Protein AF-A0A4S8IWP3-F1 (afdb_monomer_lite)

Foldseek 3Di:
DQDDDDDDDDDDDDDDDDDDQDDDDVSWFKDKAADPPPPPPPPPPPDDDPDPPPPAHWYWDADPVRDTPDTDIDMDGDDPDDDDDD

Secondary structure (DSSP, 8-state):
--------SSPP--PPPPP----SGGG-EEEE------S--PPPPTTS----------EEEE-TT--EEEEE--EEEE-SSPPPP-

pLDDT: mean 78.17, std 17.97, range [40.28, 95.12]

Sequence (86 aa):
MLGTFSPQKDPYTYELEEETTPAGYFARGSYSARTKVGVAMKPPPSSVSSSTQLLHPSFQFVDDDGKCYLDLSYYFEIRKEWPTPA

Radius of gyration: 18.02 Å; chains: 1; bounding box: 50×25×42 Å

Organism: Musa balbisiana (NCBI:txid52838)

InterPro domains:
  IPR000406 Rho protein GDP-dissociation inhibitor [PF02115] (1-37)
  IPR000406 Rho protein GDP-dissociation inhibitor [PTHR10980] (1-83)
  IPR014756 Immunoglobulin E-set [SSF81296] (1-37)
  IPR024792 Rho GDP-dissociation inhibitor domain superfamily [G3DSA:2.70.50.30] (1-83)

Structure (mmCIF, N/CA/C/O backbone):
data_AF-A0A4S8IWP3-F1
#
_entry.id   AF-A0A4S8IWP3-F1
#
loop_
_atom_site.group_PDB
_atom_site.id
_atom_site.type_symbol
_atom_site.label_atom_id
_atom_site.label_alt_id
_atom_site.label_comp_id
_atom_site.label_asym_id
_atom_site.label_entity_id
_atom_site.label_seq_id
_atom_site.pdbx_PDB_ins_code
_atom_site.Cartn_x
_atom_site.Cartn_y
_atom_site.Cartn_z
_atom_site.occupancy
_atom_site.B_iso_or_equiv
_atom_site.auth_seq_id
_atom_site.auth_comp_id
_atom_site.auth_asym_id
_atom_site.auth_atom_id
_atom_site.pdbx_PDB_model_num
ATOM 1 N N . MET A 1 1 ? -7.432 -8.359 6.571 1.00 78.44 1 MET A N 1
ATOM 2 C CA . MET A 1 1 ? -8.290 -7.567 7.480 1.00 78.44 1 MET A CA 1
ATOM 3 C C . MET A 1 1 ? -7.364 -6.884 8.470 1.00 78.44 1 MET A C 1
ATOM 5 O O . MET A 1 1 ? -6.548 -7.587 9.047 1.00 78.44 1 MET A O 1
ATOM 9 N N . LEU A 1 2 ? -7.425 -5.555 8.609 1.00 85.12 2 LEU A N 1
ATOM 10 C CA . LEU A 1 2 ? -6.498 -4.798 9.472 1.00 85.12 2 LEU A CA 1
ATOM 11 C C . LEU A 1 2 ? -6.840 -4.927 10.970 1.00 85.12 2 LEU A C 1
ATOM 13 O O . LEU A 1 2 ? -5.982 -4.684 11.810 1.00 85.12 2 LEU A O 1
ATOM 17 N N . GLY A 1 3 ? -8.066 -5.351 11.294 1.00 86.69 3 GLY A N 1
ATOM 18 C CA . GLY A 1 3 ? -8.553 -5.524 12.663 1.00 86.69 3 GLY A CA 1
ATOM 19 C C . GLY A 1 3 ? -9.416 -4.355 13.140 1.00 86.69 3 GLY A C 1
ATOM 20 O O . GLY A 1 3 ? -9.789 -3.481 12.359 1.00 86.69 3 GLY A O 1
ATOM 21 N N . THR A 1 4 ? -9.750 -4.363 14.429 1.00 91.06 4 THR A N 1
ATOM 22 C CA . THR A 1 4 ? -10.523 -3.306 15.096 1.00 91.06 4 THR A CA 1
ATOM 23 C C . THR A 1 4 ? -9.576 -2.396 15.873 1.00 91.06 4 THR A C 1
ATOM 25 O O . THR A 1 4 ? -8.754 -2.878 16.650 1.00 91.06 4 THR A O 1
ATOM 28 N N . PHE A 1 5 ? -9.715 -1.083 15.692 1.00 91.12 5 PHE A N 1
ATOM 29 C CA . PHE A 1 5 ? -8.879 -0.069 16.334 1.00 91.12 5 PHE A CA 1
ATOM 30 C C . PHE A 1 5 ? -9.720 0.776 17.294 1.00 91.12 5 PHE A C 1
ATOM 32 O O . PHE A 1 5 ? -10.788 1.263 16.922 1.00 91.12 5 PHE A O 1
ATOM 39 N N . SER A 1 6 ? -9.247 0.959 18.527 1.00 92.50 6 SER A N 1
ATOM 40 C CA . SER A 1 6 ? -9.925 1.791 19.528 1.00 92.50 6 SER A CA 1
ATOM 41 C C . SER A 1 6 ? -9.555 3.271 19.364 1.00 92.50 6 SER A C 1
ATOM 43 O O . SER A 1 6 ? -8.503 3.592 18.822 1.00 92.50 6 SER A O 1
ATOM 45 N N . PRO A 1 7 ? -10.368 4.220 19.851 1.00 94.69 7 PRO A N 1
ATOM 46 C CA . PRO A 1 7 ? -9.973 5.624 19.858 1.00 94.69 7 PRO A CA 1
ATOM 47 C C . PRO A 1 7 ? -8.717 5.848 20.712 1.00 94.69 7 PRO A C 1
ATOM 49 O O . PRO A 1 7 ? -8.670 5.450 21.875 1.00 94.69 7 PRO A O 1
ATOM 52 N N . GLN A 1 8 ? -7.721 6.530 20.154 1.00 94.69 8 GLN A N 1
ATOM 53 C CA . GLN A 1 8 ? -6.516 6.953 20.867 1.00 94.69 8 GLN A CA 1
ATOM 54 C C . GLN A 1 8 ? -6.014 8.298 20.328 1.00 94.69 8 GLN A C 1
ATOM 56 O O . GLN A 1 8 ? -6.423 8.737 19.254 1.00 94.69 8 GLN A O 1
ATOM 61 N N . LYS A 1 9 ? -5.157 8.976 21.102 1.00 94.25 9 LYS A N 1
ATOM 62 C CA . LYS A 1 9 ? -4.604 10.290 20.735 1.00 94.25 9 LYS A CA 1
ATOM 63 C C . LYS A 1 9 ? -3.508 10.184 19.671 1.00 94.25 9 LYS A C 1
ATOM 65 O O . LYS A 1 9 ? -3.437 11.038 18.792 1.00 94.25 9 LYS A O 1
ATOM 70 N N . ASP A 1 10 ? -2.667 9.161 19.770 1.00 95.12 10 ASP A N 1
ATOM 71 C CA . ASP A 1 10 ? -1.546 8.937 18.860 1.00 95.12 10 ASP A CA 1
ATOM 72 C C . ASP A 1 10 ? -1.985 8.093 17.649 1.00 95.12 10 ASP A C 1
ATOM 74 O O . ASP A 1 10 ? -2.873 7.253 17.779 1.00 95.12 10 ASP A O 1
ATOM 78 N N . PRO A 1 11 ? -1.420 8.287 16.449 1.00 93.94 11 PRO A N 1
ATOM 79 C CA . PRO A 1 11 ? -1.810 7.515 15.270 1.00 93.94 11 PRO A CA 1
ATOM 80 C C . PRO A 1 11 ? -1.396 6.039 15.382 1.00 93.94 11 PRO A C 1
ATOM 82 O O . PRO A 1 11 ? -0.349 5.715 15.941 1.00 93.94 11 PRO A O 1
ATOM 85 N N . TYR A 1 12 ? -2.207 5.139 14.818 1.00 91.62 12 TYR A N 1
ATOM 86 C CA . TYR A 1 12 ? -1.822 3.737 14.644 1.00 91.62 12 TYR A CA 1
ATOM 87 C C . TYR A 1 12 ? -0.853 3.581 13.469 1.00 91.62 12 TYR A C 1
ATOM 89 O O . TYR A 1 12 ? -1.074 4.153 12.401 1.00 91.62 12 TYR A O 1
ATOM 97 N N . THR A 1 13 ? 0.165 2.741 13.650 1.00 92.38 13 THR A N 1
ATOM 98 C CA . THR A 1 13 ? 1.052 2.280 12.575 1.00 92.38 13 THR A CA 1
ATOM 99 C C . THR A 1 13 ? 0.700 0.840 12.238 1.00 92.38 13 THR A C 1
ATOM 101 O O . THR A 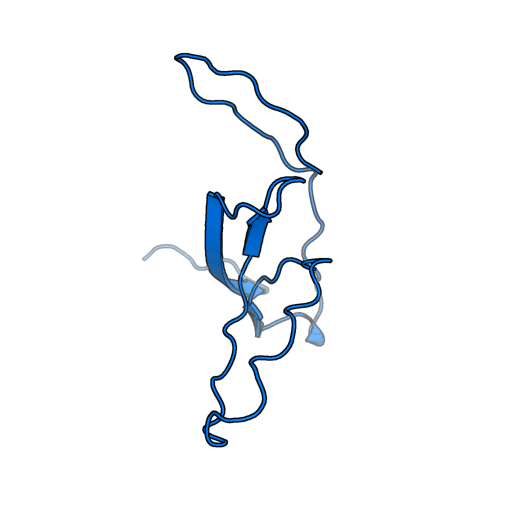1 13 ? 0.640 -0.007 13.128 1.00 92.38 13 THR A O 1
ATOM 104 N N . TYR A 1 14 ? 0.466 0.567 10.957 1.00 87.81 14 TYR A N 1
ATOM 105 C CA . TYR A 1 14 ? 0.237 -0.778 10.446 1.00 87.81 14 TYR A CA 1
ATOM 106 C C . TYR A 1 14 ? 1.333 -1.118 9.442 1.00 87.81 14 TYR A C 1
ATOM 108 O O . TYR A 1 14 ? 1.497 -0.419 8.442 1.00 87.81 14 TYR A O 1
ATOM 116 N N . GLU A 1 15 ? 2.085 -2.175 9.727 1.00 90.06 15 GLU A N 1
ATOM 117 C CA . GLU A 1 15 ? 3.120 -2.689 8.836 1.00 90.06 15 GLU A CA 1
ATOM 118 C C . GLU A 1 15 ? 2.522 -3.806 7.982 1.00 90.06 15 GLU A C 1
ATOM 120 O O . GLU A 1 15 ? 1.937 -4.761 8.496 1.00 90.06 15 GLU A O 1
ATOM 125 N N . LEU A 1 16 ? 2.624 -3.646 6.663 1.00 83.69 16 LEU A N 1
ATOM 126 C CA . LEU A 1 16 ? 2.233 -4.676 5.710 1.00 83.69 16 LEU A CA 1
ATOM 127 C C . LEU A 1 16 ? 3.349 -5.715 5.605 1.00 83.69 16 LEU A C 1
ATOM 129 O O . LEU A 1 16 ? 4.530 -5.375 5.671 1.00 83.69 16 LEU A O 1
ATOM 133 N N . GLU A 1 17 ? 2.963 -6.973 5.407 1.00 87.56 17 GLU A N 1
ATOM 134 C CA . GLU A 1 17 ? 3.910 -8.029 5.055 1.00 87.56 17 GLU A CA 1
ATOM 135 C C . GLU A 1 17 ? 4.621 -7.680 3.740 1.00 87.56 17 GLU A C 1
ATOM 137 O O . GLU A 1 17 ? 4.037 -7.070 2.839 1.00 87.56 17 GLU A O 1
ATOM 142 N N . GLU A 1 18 ? 5.893 -8.062 3.630 1.00 89.62 18 GLU A N 1
ATOM 143 C CA . GLU A 1 18 ? 6.667 -7.838 2.412 1.00 89.62 18 GLU A CA 1
ATOM 144 C C . GLU A 1 18 ? 6.060 -8.630 1.245 1.00 89.62 18 GLU A C 1
ATOM 146 O O . GLU A 1 18 ? 5.944 -9.856 1.294 1.00 89.62 18 GLU A O 1
ATOM 151 N N . GLU A 1 19 ? 5.696 -7.926 0.171 1.00 83.88 19 GLU A N 1
ATOM 152 C CA . GLU A 1 19 ? 5.215 -8.537 -1.066 1.00 83.88 19 GLU A CA 1
ATOM 153 C C . GLU A 1 19 ? 6.321 -8.531 -2.132 1.00 83.88 19 GLU A C 1
ATOM 155 O O . GLU A 1 19 ? 7.021 -7.538 -2.343 1.00 83.88 19 GLU A O 1
ATOM 160 N N . THR A 1 20 ? 6.472 -9.645 -2.854 1.00 87.81 20 THR A N 1
ATOM 161 C CA . THR A 1 20 ? 7.411 -9.729 -3.980 1.00 87.81 20 THR A CA 1
ATOM 162 C C . THR A 1 20 ? 6.824 -9.050 -5.217 1.00 87.81 20 THR A C 1
ATOM 164 O O . THR A 1 20 ? 5.868 -9.546 -5.813 1.00 87.81 20 THR A O 1
ATOM 167 N N . THR A 1 21 ? 7.448 -7.957 -5.668 1.00 88.62 21 THR A N 1
ATOM 168 C CA . THR A 1 21 ? 7.098 -7.333 -6.955 1.00 88.62 21 THR A CA 1
ATOM 169 C C . THR A 1 21 ? 7.425 -8.293 -8.108 1.00 88.62 21 THR A C 1
ATOM 171 O O . THR A 1 21 ? 8.555 -8.790 -8.180 1.00 88.62 21 THR A O 1
ATOM 174 N N . PRO A 1 22 ? 6.484 -8.569 -9.031 1.00 90.19 22 PRO A N 1
ATOM 175 C CA . PRO A 1 22 ? 6.733 -9.500 -10.122 1.00 90.19 22 PRO A CA 1
ATOM 176 C C . PRO A 1 22 ? 7.823 -8.972 -11.062 1.00 90.19 22 PRO A C 1
ATOM 178 O O . PRO A 1 22 ? 7.913 -7.779 -11.345 1.00 90.19 22 PRO A O 1
ATOM 181 N N . ALA A 1 23 ? 8.645 -9.887 -11.575 1.00 88.06 23 ALA A N 1
ATOM 182 C CA . ALA A 1 23 ? 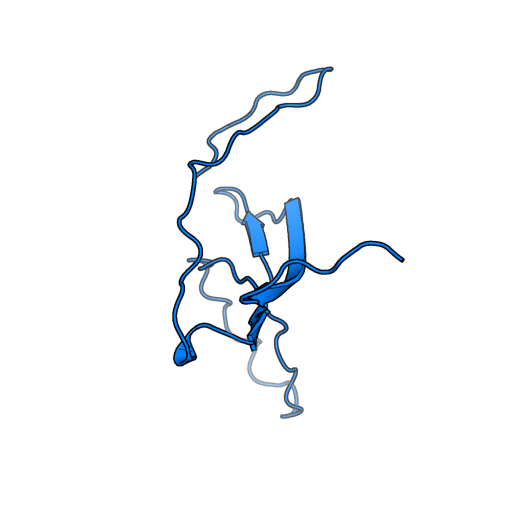9.777 -9.573 -12.436 1.00 88.06 23 ALA A CA 1
ATOM 183 C C . ALA A 1 23 ? 9.742 -10.384 -13.738 1.00 88.06 23 ALA A C 1
ATOM 185 O O . ALA A 1 23 ? 9.084 -11.417 -13.848 1.00 88.06 23 ALA A O 1
ATOM 186 N N . GLY A 1 24 ? 10.476 -9.910 -14.743 1.00 90.69 24 GLY A N 1
ATOM 187 C CA . GLY A 1 24 ? 10.540 -10.522 -16.071 1.00 90.69 24 GLY A CA 1
ATOM 188 C C . GLY A 1 24 ? 10.069 -9.576 -17.168 1.00 90.69 24 GLY A C 1
ATOM 189 O O . GLY A 1 24 ? 9.588 -8.479 -16.900 1.00 90.69 24 GLY A O 1
ATOM 190 N N . TYR A 1 25 ? 10.248 -9.978 -18.425 1.00 91.19 25 TYR A N 1
ATOM 191 C CA . TYR A 1 25 ? 9.971 -9.104 -19.568 1.00 91.19 25 TYR A CA 1
ATO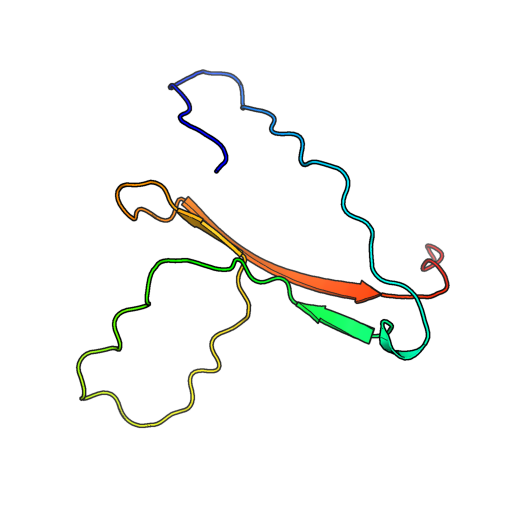M 192 C C . TYR A 1 25 ? 8.490 -8.699 -19.658 1.00 91.19 25 TYR A C 1
ATOM 194 O O . TYR A 1 25 ? 8.193 -7.535 -19.895 1.00 91.19 25 TYR A O 1
ATOM 202 N N . PHE A 1 26 ? 7.575 -9.635 -19.389 1.00 93.12 26 PHE A N 1
ATOM 203 C CA . PHE A 1 26 ? 6.126 -9.403 -19.452 1.00 93.12 26 PHE A CA 1
ATOM 204 C C . PHE A 1 26 ? 5.531 -8.736 -18.205 1.00 93.12 26 PHE A C 1
ATOM 206 O O . PHE A 1 26 ? 4.392 -8.288 -18.252 1.00 93.12 26 PHE A O 1
ATOM 213 N N . ALA A 1 27 ? 6.279 -8.671 -17.100 1.00 91.94 27 ALA A N 1
ATOM 214 C CA . ALA A 1 27 ? 5.844 -8.007 -15.871 1.00 91.94 27 ALA A CA 1
ATOM 215 C C . ALA A 1 27 ? 6.194 -6.508 -15.851 1.00 91.94 27 ALA A C 1
ATOM 217 O O . ALA A 1 27 ? 5.940 -5.825 -14.869 1.00 91.94 27 ALA A O 1
ATOM 218 N N . ARG A 1 28 ? 6.844 -5.993 -16.901 1.00 94.06 28 ARG A N 1
ATOM 219 C CA . ARG A 1 28 ? 7.219 -4.580 -16.997 1.00 94.06 28 ARG A CA 1
ATOM 220 C C . ARG A 1 28 ? 6.086 -3.769 -17.597 1.00 94.06 28 ARG A C 1
ATOM 222 O O . ARG A 1 28 ? 5.426 -4.217 -18.530 1.00 94.06 28 ARG A O 1
ATOM 229 N N . GLY A 1 29 ? 5.939 -2.543 -17.116 1.00 92.19 29 GLY A N 1
ATOM 230 C CA . GLY A 1 29 ? 4.938 -1.603 -17.608 1.00 92.19 29 GLY A CA 1
ATOM 231 C C . GLY A 1 29 ? 4.152 -0.952 -16.482 1.00 92.19 29 GLY A C 1
ATOM 232 O O . GLY A 1 29 ? 4.540 -1.012 -15.315 1.00 92.19 29 GLY A O 1
ATOM 233 N N . SER A 1 30 ? 3.063 -0.290 -16.858 1.00 92.12 30 SER A N 1
ATOM 234 C CA . SER A 1 30 ? 2.220 0.474 -15.944 1.00 92.12 30 SER A CA 1
ATOM 235 C C . SER A 1 30 ? 1.171 -0.410 -15.284 1.00 92.12 30 SER A C 1
ATOM 237 O O . SER A 1 30 ? 0.388 -1.084 -15.954 1.00 92.12 30 SER A O 1
ATOM 239 N N . TYR A 1 31 ? 1.120 -0.338 -13.962 1.00 89.81 31 TYR A N 1
ATOM 240 C CA . TYR A 1 31 ? 0.157 -1.023 -13.122 1.00 89.81 31 TYR A CA 1
ATOM 241 C C . TYR A 1 31 ? -0.710 -0.010 -12.389 1.00 89.81 31 TYR A C 1
ATOM 243 O O . TYR A 1 31 ? -0.317 1.127 -12.123 1.00 89.81 31 TYR A O 1
ATOM 251 N N . SER A 1 32 ? -1.911 -0.461 -12.053 1.00 88.06 32 SER A N 1
ATOM 252 C CA . SER A 1 32 ? -2.826 0.255 -11.175 1.00 88.06 32 SER A CA 1
ATOM 253 C C . SER A 1 32 ? -3.231 -0.688 -10.058 1.00 88.06 32 SER A C 1
ATOM 255 O O . SER A 1 32 ? -3.536 -1.855 -10.321 1.00 88.06 32 SER A O 1
ATOM 257 N N . ALA A 1 33 ? -3.209 -0.206 -8.823 1.00 82.94 33 ALA A N 1
ATOM 258 C CA . ALA A 1 33 ? -3.608 -1.025 -7.692 1.00 82.94 33 ALA A CA 1
ATOM 259 C C . ALA A 1 33 ? -5.125 -1.007 -7.508 1.00 82.94 33 ALA A C 1
ATOM 261 O O . ALA A 1 33 ? -5.783 0.023 -7.655 1.00 82.94 33 ALA A O 1
ATOM 262 N N . ARG A 1 34 ? -5.678 -2.174 -7.175 1.00 77.31 34 ARG A N 1
ATOM 263 C CA . ARG A 1 34 ? -7.090 -2.362 -6.834 1.00 77.31 34 ARG A CA 1
ATOM 264 C C . ARG A 1 34 ? -7.172 -3.219 -5.588 1.00 77.31 34 ARG A C 1
ATOM 266 O O . ARG A 1 34 ? -6.509 -4.253 -5.529 1.00 77.31 34 ARG A O 1
ATOM 273 N N . THR A 1 35 ? -8.033 -2.860 -4.643 1.00 69.38 35 THR A N 1
ATOM 274 C CA . THR A 1 35 ? -8.445 -3.831 -3.623 1.00 69.38 35 THR A CA 1
ATOM 275 C C . THR A 1 35 ? -9.450 -4.782 -4.258 1.00 69.38 35 THR A C 1
ATOM 277 O O . THR A 1 35 ? -10.354 -4.354 -4.978 1.00 69.38 35 THR A O 1
ATOM 280 N N . LYS A 1 36 ? -9.352 -6.082 -3.968 1.00 59.81 36 LYS A N 1
ATOM 281 C CA . LYS A 1 36 ? -10.468 -7.002 -4.208 1.00 59.81 36 LYS A CA 1
ATOM 282 C C . LYS A 1 36 ? -11.546 -6.703 -3.170 1.00 59.81 36 LYS A C 1
ATOM 284 O O . LYS A 1 36 ? -11.608 -7.341 -2.125 1.00 59.81 36 LYS A O 1
ATOM 289 N N . VAL A 1 37 ? -12.350 -5.678 -3.422 1.00 55.25 37 VAL A N 1
ATOM 290 C CA . VAL A 1 37 ? -13.479 -5.344 -2.559 1.00 55.25 37 VAL A CA 1
ATOM 291 C C . VAL A 1 37 ? -14.495 -6.481 -2.696 1.00 55.25 37 VAL A C 1
ATOM 293 O O . VAL A 1 37 ? -15.098 -6.668 -3.748 1.00 55.25 37 VAL A O 1
ATOM 296 N N . GLY A 1 38 ? -14.649 -7.287 -1.641 1.00 48.19 38 GLY A N 1
ATOM 297 C CA . GLY A 1 38 ? -15.677 -8.333 -1.547 1.00 48.19 38 GLY A CA 1
ATOM 298 C C . GLY A 1 38 ? -17.103 -7.779 -1.449 1.00 48.19 38 GLY A C 1
ATOM 299 O O . GLY A 1 38 ? -18.060 -8.546 -1.397 1.00 48.19 38 GLY A O 1
ATOM 300 N N . VAL A 1 39 ? -17.263 -6.455 -1.444 1.00 46.00 39 VAL A N 1
ATOM 301 C CA . VAL A 1 39 ? -18.560 -5.798 -1.574 1.00 46.00 39 VAL A CA 1
ATOM 302 C C . VAL A 1 39 ? -18.915 -5.807 -3.053 1.00 46.00 39 VAL A C 1
ATOM 304 O O . VAL A 1 39 ? -18.363 -5.047 -3.847 1.00 46.00 39 VAL A O 1
ATOM 307 N N . ALA A 1 40 ? -19.838 -6.691 -3.427 1.00 42.38 40 ALA A N 1
ATOM 308 C CA . ALA A 1 40 ? -20.569 -6.557 -4.672 1.00 42.38 40 ALA A CA 1
ATOM 309 C C . ALA A 1 40 ? -21.134 -5.132 -4.706 1.00 42.38 40 ALA A C 1
ATOM 311 O O . ALA A 1 40 ? -22.094 -4.832 -3.996 1.00 42.38 40 ALA A O 1
ATOM 312 N N . MET A 1 41 ? -20.510 -4.242 -5.483 1.00 44.88 41 MET A N 1
ATOM 313 C CA . MET A 1 41 ? -21.121 -2.979 -5.870 1.00 44.88 41 MET A CA 1
ATOM 314 C C . MET A 1 41 ? -22.481 -3.352 -6.449 1.00 44.88 41 MET A C 1
ATOM 316 O O . MET A 1 41 ? -22.565 -3.902 -7.549 1.00 44.88 41 MET A O 1
ATOM 320 N N . LYS A 1 42 ? -23.543 -3.165 -5.661 1.00 40.28 42 LYS A N 1
ATOM 321 C CA . LYS A 1 42 ? -24.904 -3.412 -6.117 1.00 40.28 42 LYS A CA 1
ATOM 322 C C . LYS A 1 42 ? -25.072 -2.548 -7.367 1.00 40.28 42 LYS A C 1
ATOM 324 O O . LYS A 1 42 ? -24.807 -1.346 -7.278 1.00 40.28 42 LYS A O 1
ATOM 329 N N . PRO A 1 43 ? -25.426 -3.130 -8.526 1.00 44.25 43 PRO A N 1
ATOM 330 C CA . PRO A 1 43 ? -25.531 -2.354 -9.748 1.00 44.25 43 PRO A CA 1
ATOM 331 C C . PRO A 1 43 ? -26.507 -1.192 -9.516 1.00 44.25 43 PRO A C 1
ATOM 333 O O . PRO A 1 43 ? -27.502 -1.373 -8.799 1.00 44.25 43 PRO A O 1
ATOM 336 N N . PRO A 1 44 ? -26.224 0.003 -10.068 1.00 45.88 44 PRO A N 1
ATOM 337 C CA . PRO A 1 44 ? -27.114 1.146 -9.927 1.00 45.88 44 PRO A CA 1
ATOM 338 C C . PRO A 1 44 ? -28.525 0.766 -10.404 1.00 45.88 44 PRO A C 1
ATOM 340 O O . PRO A 1 44 ? -28.654 -0.029 -11.343 1.00 45.88 44 PRO A O 1
ATOM 343 N N . PRO A 1 45 ? -29.593 1.301 -9.778 1.00 42.34 45 PRO A N 1
ATOM 344 C CA . PRO A 1 45 ? -30.950 1.068 -10.251 1.00 42.34 45 PRO A CA 1
ATOM 345 C C . PRO A 1 45 ? -31.029 1.449 -11.732 1.00 42.34 45 PRO A C 1
ATOM 347 O O . PRO A 1 45 ? -30.553 2.505 -12.147 1.00 42.34 45 PRO A O 1
ATOM 350 N N . SER A 1 46 ? -31.588 0.531 -12.513 1.00 49.38 46 SER A N 1
ATOM 351 C CA . SER A 1 46 ? -31.553 0.391 -13.971 1.00 49.38 46 SER A CA 1
ATOM 352 C C . SER A 1 46 ? -32.152 1.555 -14.782 1.00 49.38 46 SER A C 1
ATOM 354 O O . SER A 1 46 ? -33.038 1.338 -15.604 1.00 49.38 46 SER A O 1
ATOM 356 N N . SER A 1 47 ? -31.700 2.796 -14.581 1.00 52.03 47 SER A N 1
ATOM 357 C CA . SER A 1 47 ? -32.204 3.957 -15.336 1.00 52.03 47 SER A CA 1
ATOM 358 C C . SER A 1 47 ? -31.171 5.021 -15.721 1.00 52.03 47 SER A C 1
ATOM 360 O O . SER A 1 47 ? -31.549 6.030 -16.311 1.00 52.03 47 SER A O 1
ATOM 362 N N . VAL A 1 48 ? -29.873 4.815 -15.479 1.00 48.47 48 VAL A N 1
ATOM 363 C CA . VAL A 1 48 ? -28.842 5.760 -15.946 1.00 48.47 48 VAL A CA 1
ATOM 364 C C . VAL A 1 48 ? -28.216 5.291 -17.257 1.00 48.47 48 VAL A C 1
ATOM 366 O O . VAL A 1 48 ? -27.633 4.214 -17.344 1.00 48.47 48 VAL A O 1
ATOM 369 N N . SER A 1 49 ? -28.398 6.136 -18.276 1.00 41.00 49 SER A N 1
ATOM 370 C CA . SER A 1 49 ? -27.870 6.058 -19.638 1.00 41.00 49 SER A CA 1
ATOM 371 C C . SER A 1 49 ? -26.441 5.518 -19.702 1.00 41.00 49 SER A C 1
ATOM 373 O O . SER A 1 49 ? -25.557 6.000 -18.996 1.00 41.00 49 SER A O 1
ATOM 375 N N . SER A 1 50 ? -26.232 4.572 -20.619 1.00 44.25 50 SER A N 1
ATOM 376 C CA . SER A 1 50 ? -24.964 3.977 -21.042 1.00 44.25 50 SER A CA 1
ATOM 377 C C . SER A 1 50 ? -23.944 5.026 -21.501 1.00 44.25 50 SER A C 1
ATOM 379 O O . SER A 1 50 ? -23.704 5.210 -22.687 1.00 44.25 50 SER A O 1
ATOM 381 N N . SER A 1 51 ? -23.329 5.729 -20.562 1.00 49.47 51 SER A N 1
ATOM 382 C CA . SER A 1 51 ? -22.046 6.382 -20.773 1.00 49.47 51 SER A CA 1
ATOM 383 C C . SER A 1 51 ? -21.076 5.659 -19.865 1.00 49.47 51 SER A C 1
ATOM 385 O O . SER A 1 51 ? -21.243 5.673 -18.648 1.00 49.47 51 SER A O 1
ATOM 387 N N . THR A 1 52 ? -20.148 4.927 -20.473 1.00 48.91 52 THR A N 1
ATOM 388 C CA . THR A 1 52 ? -19.114 4.125 -19.825 1.00 48.91 52 THR A CA 1
ATOM 389 C C . THR A 1 52 ? -18.378 4.965 -18.781 1.00 48.91 52 THR A C 1
ATOM 391 O O . THR A 1 52 ? -17.378 5.610 -19.085 1.00 48.91 52 THR A O 1
ATOM 394 N N . GLN A 1 53 ? -18.863 4.978 -17.538 1.00 48.25 53 GLN A N 1
ATOM 395 C CA . GLN A 1 53 ? -18.071 5.437 -16.410 1.00 48.25 53 GLN A CA 1
ATOM 396 C C . GLN A 1 53 ? -16.984 4.386 -16.228 1.00 48.25 53 GLN A C 1
ATOM 398 O O . GLN A 1 53 ? -17.223 3.298 -15.705 1.00 48.25 53 GLN A O 1
ATOM 403 N N . LEU A 1 54 ? -15.806 4.684 -16.771 1.00 48.50 54 LEU A N 1
ATOM 404 C CA . LEU A 1 54 ? -14.596 3.910 -16.564 1.00 48.50 54 LEU A CA 1
ATOM 405 C C . LEU A 1 54 ? -14.319 3.927 -15.061 1.00 48.50 54 LEU A C 1
ATOM 407 O O . LEU A 1 54 ? -13.811 4.911 -14.533 1.00 48.50 54 LEU A O 1
ATOM 411 N N . LEU A 1 55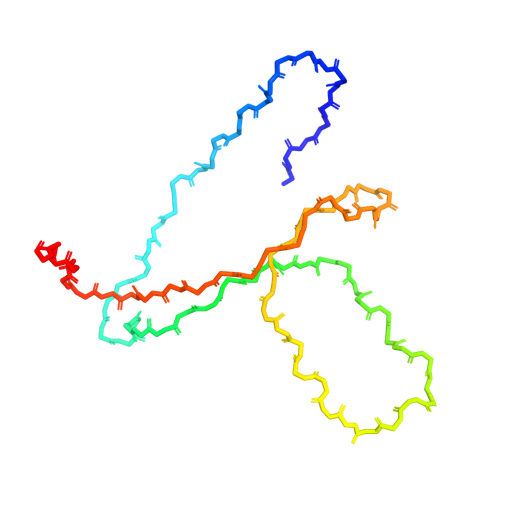 ? -14.723 2.869 -14.357 1.00 53.97 55 LEU A N 1
ATOM 412 C CA . LEU A 1 55 ? -14.460 2.733 -12.933 1.00 53.97 55 LEU A CA 1
ATOM 413 C C . LEU A 1 55 ? -12.940 2.683 -12.756 1.00 53.97 55 LEU A C 1
ATOM 415 O O . LEU A 1 55 ? -12.286 1.716 -13.165 1.00 53.97 55 LEU A O 1
ATOM 419 N N . HIS A 1 56 ? -12.372 3.761 -12.221 1.00 58.97 56 HIS A N 1
ATOM 420 C CA . HIS A 1 56 ? -10.944 3.822 -11.972 1.00 58.97 56 HIS A CA 1
ATOM 421 C C . HIS A 1 56 ? -10.563 2.737 -10.946 1.00 58.97 56 HIS A C 1
ATOM 423 O O . HIS A 1 56 ? -11.282 2.546 -9.965 1.00 58.97 56 HIS A O 1
ATOM 429 N N . PRO A 1 57 ? -9.461 1.998 -11.181 1.00 64.31 57 PRO A N 1
ATOM 430 C CA . PRO A 1 57 ? -8.844 1.137 -10.178 1.00 64.31 57 PRO A CA 1
ATOM 431 C C . PRO A 1 57 ? -8.691 1.883 -8.851 1.00 64.31 57 PRO A C 1
ATOM 433 O O . PRO A 1 57 ? -7.987 2.891 -8.830 1.00 64.31 57 PRO A O 1
ATOM 436 N N . SER A 1 58 ? -9.302 1.409 -7.766 1.00 73.75 58 SER A N 1
ATOM 437 C CA . SER A 1 58 ? -9.104 2.039 -6.464 1.00 73.75 58 SER A CA 1
ATOM 438 C C . SER A 1 58 ? -8.928 1.023 -5.334 1.00 73.75 58 SER A C 1
ATOM 440 O O . SER A 1 58 ? -9.457 -0.095 -5.355 1.00 73.75 58 SER A O 1
ATOM 442 N N . PHE A 1 59 ? -8.076 1.390 -4.385 1.00 83.06 59 PHE A N 1
ATOM 443 C CA . PHE A 1 59 ? -7.791 0.682 -3.154 1.00 83.06 59 PHE A CA 1
ATOM 444 C C . PHE A 1 59 ? -8.635 1.300 -2.041 1.00 83.06 59 PHE A C 1
ATOM 446 O O . PHE A 1 59 ? -8.541 2.500 -1.791 1.00 83.06 59 PHE A O 1
ATOM 453 N N . GLN A 1 60 ? -9.457 0.490 -1.378 1.00 86.81 60 GLN A N 1
ATOM 454 C CA . GLN A 1 60 ? -10.425 0.971 -0.393 1.00 86.81 60 GLN A CA 1
ATOM 455 C C . GLN A 1 60 ? -10.200 0.342 0.981 1.00 86.81 60 GLN A C 1
ATOM 457 O O . GLN A 1 60 ? -9.978 -0.869 1.081 1.00 86.81 60 GLN A O 1
ATOM 462 N N . PHE A 1 61 ? -10.326 1.157 2.032 1.00 87.25 61 PHE A N 1
ATOM 463 C CA . PHE A 1 61 ? -10.487 0.689 3.410 1.00 87.25 61 PHE A CA 1
ATOM 464 C C . PHE A 1 61 ? -11.950 0.821 3.822 1.00 87.25 61 PHE A C 1
ATOM 466 O O . PHE A 1 61 ? -12.473 1.930 3.938 1.00 87.25 61 PHE A O 1
ATOM 473 N N . VAL A 1 62 ? -12.587 -0.324 4.050 1.00 89.69 62 VAL A N 1
ATOM 474 C CA . VAL A 1 62 ? -13.990 -0.445 4.453 1.00 89.69 62 VAL A CA 1
ATOM 475 C C . VAL A 1 62 ? -14.042 -1.268 5.741 1.00 89.69 62 VAL A C 1
ATOM 477 O O . VAL A 1 62 ? -13.308 -2.253 5.850 1.00 89.69 62 VAL A O 1
ATOM 480 N N . ASP A 1 63 ? -14.848 -0.846 6.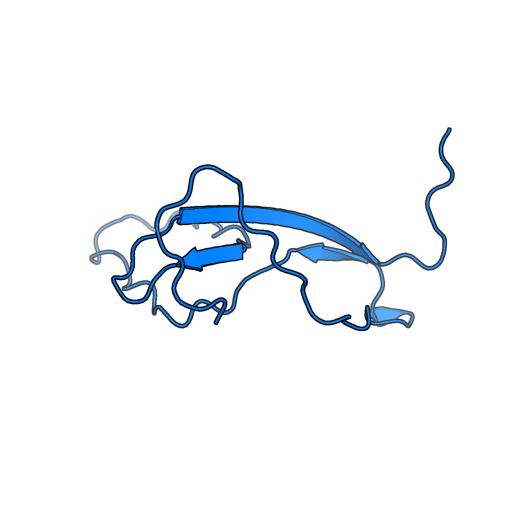715 1.00 89.56 63 ASP A N 1
ATOM 481 C CA . ASP A 1 63 ? -15.123 -1.640 7.921 1.00 89.56 63 ASP A CA 1
ATOM 482 C C . ASP A 1 63 ? -16.237 -2.677 7.687 1.00 89.56 63 ASP A C 1
ATOM 484 O O . ASP A 1 63 ? -16.820 -2.766 6.603 1.00 89.56 63 ASP A O 1
ATOM 488 N N . ASP A 1 64 ? -16.540 -3.479 8.706 1.00 89.69 64 ASP A N 1
ATOM 489 C CA . ASP A 1 64 ? -17.586 -4.505 8.623 1.00 89.69 64 ASP A CA 1
ATOM 490 C C . ASP A 1 64 ? -19.010 -3.910 8.505 1.00 89.69 64 ASP A C 1
ATOM 492 O O . ASP A 1 64 ? -19.919 -4.592 8.032 1.00 89.69 64 ASP A O 1
ATOM 49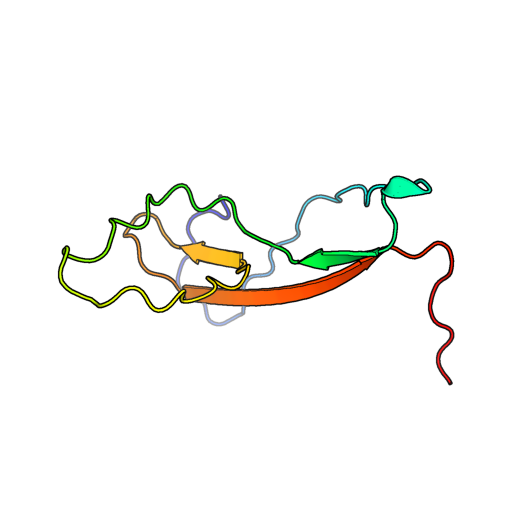6 N N . ASP A 1 65 ? -19.199 -2.627 8.848 1.00 91.06 65 ASP A N 1
ATOM 497 C CA . ASP A 1 65 ? -20.459 -1.880 8.692 1.00 91.06 65 ASP A CA 1
ATOM 498 C C . ASP A 1 65 ? -20.636 -1.305 7.269 1.00 91.06 65 ASP A C 1
ATOM 500 O O . ASP A 1 65 ? -21.656 -0.685 6.949 1.00 91.06 65 ASP A O 1
ATOM 504 N N . GLY A 1 66 ? -19.651 -1.505 6.385 1.00 87.44 66 GLY A N 1
ATOM 505 C CA . GLY A 1 66 ? -19.669 -1.013 5.009 1.00 87.44 66 GLY A CA 1
ATOM 506 C C . GLY A 1 66 ? -19.284 0.462 4.869 1.00 87.44 66 GLY A C 1
ATOM 507 O O . GLY A 1 66 ? -19.451 1.041 3.790 1.00 87.44 66 GLY A O 1
ATOM 508 N N . LYS A 1 67 ? -18.762 1.094 5.923 1.00 89.06 67 LYS A N 1
ATOM 509 C CA . LYS A 1 67 ? -18.302 2.480 5.871 1.00 89.06 67 LYS A CA 1
ATOM 510 C C . LYS A 1 67 ? -16.903 2.541 5.264 1.00 89.06 67 LYS A C 1
ATOM 512 O O . LYS A 1 67 ? -15.963 1.925 5.756 1.00 89.06 67 LYS A O 1
ATOM 517 N N . CYS A 1 68 ? -16.762 3.319 4.192 1.00 87.75 68 CYS A N 1
ATOM 518 C CA . CYS A 1 68 ? -15.476 3.580 3.552 1.00 87.75 68 CYS A CA 1
ATOM 519 C C . CYS A 1 68 ? -14.741 4.720 4.275 1.00 87.75 68 CYS A C 1
ATOM 521 O O . CYS A 1 68 ? -15.282 5.818 4.416 1.00 87.75 68 CYS A O 1
ATOM 523 N N . TYR A 1 69 ? -13.514 4.460 4.726 1.00 88.69 69 TYR A N 1
ATOM 524 C CA . TYR A 1 69 ? -12.649 5.441 5.396 1.00 88.69 69 TYR A CA 1
ATOM 525 C C . TYR A 1 69 ? -11.554 5.985 4.481 1.00 88.69 69 TYR A C 1
ATOM 527 O O . TYR A 1 69 ? -11.042 7.075 4.724 1.00 88.69 69 TYR A O 1
ATOM 535 N N . LEU A 1 70 ? -11.190 5.239 3.437 1.00 86.69 70 LEU A N 1
ATOM 536 C CA . LEU A 1 70 ? -10.200 5.658 2.454 1.00 86.69 70 LEU A CA 1
ATOM 537 C C . LEU A 1 70 ? -10.534 5.058 1.098 1.00 86.69 70 LEU A C 1
ATOM 539 O O . LEU A 1 70 ? -10.814 3.864 1.010 1.00 86.69 70 LEU A O 1
ATOM 543 N N . ASP A 1 71 ? -10.403 5.878 0.064 1.00 87.06 71 ASP A N 1
ATOM 544 C CA . ASP A 1 71 ? -10.399 5.458 -1.328 1.00 87.06 71 ASP A CA 1
ATOM 545 C C . ASP A 1 71 ? -9.175 6.071 -2.021 1.00 87.06 71 ASP A C 1
ATOM 547 O O . ASP A 1 71 ? -9.044 7.293 -2.116 1.00 87.06 71 ASP A O 1
ATOM 551 N N . LEU A 1 72 ? -8.235 5.225 -2.439 1.00 85.88 72 LEU A N 1
ATOM 552 C CA . LEU A 1 72 ? -6.946 5.621 -2.996 1.00 85.88 72 LEU A CA 1
ATOM 553 C C . LEU A 1 72 ? -6.750 4.986 -4.368 1.00 85.88 72 LEU A C 1
ATOM 555 O O . LEU A 1 72 ? -6.728 3.770 -4.507 1.00 85.88 72 LEU A O 1
ATOM 559 N N . SER A 1 73 ? -6.512 5.804 -5.386 1.00 87.06 73 SER A N 1
ATOM 560 C CA . SER A 1 73 ? -6.063 5.323 -6.695 1.00 87.06 73 SER A CA 1
ATOM 561 C C . SER A 1 73 ? -4.581 5.636 -6.849 1.00 87.06 73 SER A C 1
ATOM 563 O O . SER A 1 73 ? -4.207 6.808 -6.837 1.00 87.06 73 SER A O 1
ATOM 565 N N . TYR A 1 74 ? -3.738 4.615 -7.005 1.00 84.50 74 TYR A N 1
ATOM 566 C CA . TYR A 1 74 ? -2.324 4.823 -7.307 1.00 84.50 74 TYR A CA 1
ATOM 567 C C . TYR A 1 74 ? -1.877 3.997 -8.511 1.00 84.50 74 TYR A C 1
ATOM 569 O O . TYR A 1 74 ? -2.378 2.899 -8.779 1.00 84.50 74 TYR A O 1
ATOM 577 N N . TYR A 1 75 ? -0.924 4.573 -9.236 1.00 89.50 75 TYR A N 1
ATOM 578 C CA . TYR A 1 75 ? -0.292 3.992 -10.409 1.00 89.50 75 TYR A CA 1
ATOM 579 C C . TYR A 1 75 ? 1.193 3.834 -10.133 1.00 89.50 75 TYR A C 1
ATOM 581 O O . TYR A 1 75 ? 1.803 4.683 -9.482 1.00 89.50 75 TYR A O 1
ATOM 589 N N . PHE A 1 76 ? 1.775 2.760 -10.644 1.00 89.88 76 PHE A N 1
ATOM 590 C CA . PHE A 1 76 ? 3.202 2.505 -10.521 1.00 89.88 76 PHE A CA 1
ATOM 591 C C . PHE A 1 76 ? 3.726 1.811 -11.771 1.00 89.88 76 PHE A C 1
ATOM 593 O O . PHE A 1 76 ? 2.964 1.230 -12.544 1.00 89.88 76 PHE A O 1
ATOM 600 N N . GLU A 1 77 ? 5.033 1.896 -11.990 1.00 92.69 77 GLU A N 1
ATOM 601 C CA . GLU A 1 77 ? 5.689 1.278 -13.137 1.00 92.69 77 GLU A CA 1
ATOM 602 C C . GLU A 1 77 ? 6.695 0.241 -12.651 1.00 92.69 77 GLU A C 1
ATOM 604 O O . GLU A 1 77 ? 7.589 0.553 -11.863 1.00 92.69 77 GLU A O 1
ATOM 609 N N . ILE A 1 78 ? 6.569 -0.991 -13.143 1.00 93.88 78 ILE A N 1
ATOM 610 C CA . ILE A 1 78 ? 7.580 -2.019 -12.906 1.00 93.88 78 ILE A CA 1
ATOM 611 C C . ILE A 1 78 ? 8.670 -1.847 -13.957 1.00 93.88 78 ILE A C 1
ATOM 613 O O . ILE A 1 78 ? 8.456 -2.068 -15.155 1.00 93.88 78 ILE A O 1
ATOM 617 N N . ARG A 1 79 ? 9.854 -1.456 -13.487 1.00 92.62 79 ARG A N 1
ATOM 618 C CA . ARG A 1 79 ? 11.042 -1.212 -14.306 1.00 92.62 79 ARG A CA 1
ATOM 619 C C . ARG A 1 79 ? 12.153 -2.190 -13.969 1.00 92.62 79 ARG A C 1
ATOM 621 O O . ARG A 1 79 ? 12.191 -2.767 -12.888 1.00 92.62 79 ARG A O 1
ATOM 628 N N . LYS A 1 80 ? 13.071 -2.375 -14.918 1.00 90.44 80 LYS A N 1
ATOM 629 C CA . LYS A 1 80 ? 14.319 -3.104 -14.660 1.00 90.44 80 LYS A CA 1
ATOM 630 C C . LYS A 1 80 ? 15.317 -2.223 -13.909 1.00 90.44 80 LYS A C 1
ATOM 632 O O . LYS A 1 80 ? 16.008 -2.714 -13.025 1.00 90.44 80 LYS A O 1
ATOM 637 N N . GLU A 1 81 ? 15.384 -0.947 -14.264 1.00 91.06 81 GLU A N 1
ATOM 638 C CA . GLU A 1 81 ? 16.264 0.032 -13.642 1.00 91.06 81 GLU A CA 1
ATOM 639 C C . GLU A 1 81 ? 15.465 1.068 -12.847 1.00 91.06 81 GLU A C 1
ATOM 641 O O . GLU A 1 81 ? 14.394 1.518 -13.264 1.00 91.06 81 GLU A O 1
ATOM 646 N N . TRP A 1 82 ? 16.014 1.467 -11.702 1.00 89.31 82 TRP A N 1
ATOM 647 C CA . TRP A 1 82 ? 15.467 2.557 -10.906 1.00 89.31 82 TRP A CA 1
ATOM 648 C C . TRP A 1 82 ? 15.667 3.899 -11.620 1.00 89.31 82 TRP A C 1
ATOM 650 O O . TRP A 1 82 ? 16.720 4.110 -12.229 1.00 89.31 82 TRP A O 1
ATOM 660 N N . PRO A 1 83 ? 14.693 4.826 -11.547 1.00 85.94 83 PRO A N 1
ATOM 661 C CA . PRO A 1 83 ? 14.905 6.179 -12.030 1.00 85.94 83 PRO A CA 1
ATOM 662 C C . PRO A 1 83 ? 16.003 6.836 -11.191 1.00 85.94 83 PRO A C 1
ATOM 664 O O . PRO A 1 83 ? 15.903 6.917 -9.968 1.00 85.94 83 PRO A O 1
ATOM 667 N N . THR A 1 84 ? 17.061 7.302 -11.845 1.00 87.50 84 THR A N 1
ATOM 668 C CA . THR A 1 84 ? 18.056 8.150 -11.191 1.00 87.50 84 THR A CA 1
ATOM 669 C C . THR A 1 84 ? 17.435 9.521 -10.929 1.00 87.50 84 THR A C 1
ATOM 671 O O . THR A 1 84 ? 16.862 10.092 -11.864 1.00 87.50 84 THR A O 1
ATOM 674 N N . PRO A 1 85 ? 17.522 10.058 -9.699 1.00 83.75 85 PRO A N 1
ATOM 675 C CA . PRO A 1 85 ? 17.147 11.445 -9.455 1.00 83.75 85 PRO A CA 1
ATOM 676 C C . PRO A 1 85 ? 18.020 12.364 -10.325 1.00 83.75 85 PRO A C 1
ATOM 678 O O . PRO A 1 85 ? 19.202 12.075 -10.526 1.00 83.75 85 PRO A O 1
ATOM 681 N N . ALA A 1 86 ? 17.400 13.403 -10.891 1.00 72.62 86 ALA A N 1
ATOM 682 C CA . ALA A 1 86 ? 18.064 14.399 -11.735 1.00 72.62 86 ALA A CA 1
ATOM 683 C C . ALA A 1 86 ? 18.984 15.323 -10.926 1.00 72.62 86 ALA A C 1
ATOM 685 O O . ALA A 1 86 ? 18.664 15.577 -9.741 1.00 72.62 86 ALA A O 1
#